Protein AF-A0A0F9FAH7-F1 (afdb_monomer)

Organism: NCBI:txid412755

InterPro domains:
  IPR027417 P-loop containing nucleoside triphosphate hydrolase [G3DSA:3.40.50.300] (1-159)

Mean predicted aligned error: 4.9 Å

pLDDT: mean 90.28, std 7.59, range [43.97, 98.31]

Solvent-accessible surface area (backbone atoms only — not comparable to full-atom values): 9690 Å² total; per-residue (Å²): 123,59,45,36,43,33,21,63,82,62,55,71,68,58,50,43,56,54,43,64,46,36,96,61,27,71,79,51,21,49,99,86,59,47,63,78,45,50,74,47,76,46,77,63,76,60,45,81,74,55,42,32,66,15,39,25,40,33,47,50,60,68,46,67,98,52,34,71,50,28,30,56,52,55,50,51,39,54,70,44,45,78,77,32,48,76,47,76,39,70,64,56,60,87,88,51,93,41,40,67,31,37,68,46,52,51,67,82,54,56,64,40,76,44,78,47,60,51,97,87,67,51,47,33,40,33,28,71,37,61,65,87,61,89,92,51,90,51,58,73,44,45,30,26,47,43,75,42,60,93,74,60,42,82,38,80,76,40,79,52,73,83,76,79,86,126

Structure (mmCIF, N/CA/C/O backbone):
data_AF-A0A0F9FAH7-F1
#
_entry.id   AF-A0A0F9FAH7-F1
#
loop_
_atom_site.group_PDB
_atom_site.id
_atom_site.type_symbol
_atom_site.label_atom_id
_atom_site.label_alt_id
_atom_site.label_comp_id
_atom_site.label_asym_id
_atom_site.label_entity_id
_atom_site.label_seq_id
_atom_site.pdbx_PDB_ins_code
_atom_site.Cartn_x
_atom_site.Cartn_y
_atom_site.Cartn_z
_atom_site.occupancy
_atom_sit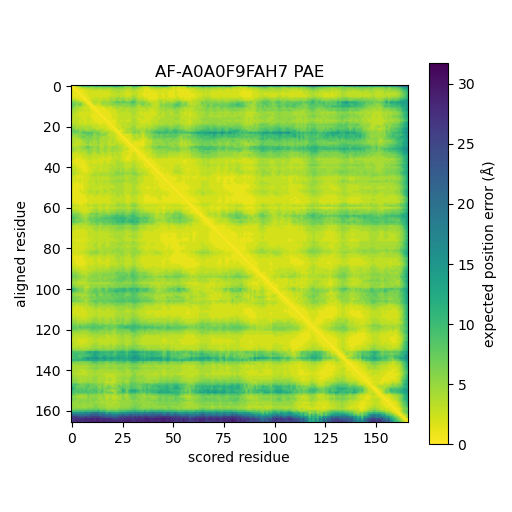e.B_iso_or_equiv
_atom_site.auth_seq_id
_atom_site.auth_comp_id
_atom_site.auth_asym_id
_atom_site.auth_atom_id
_atom_site.pdbx_PDB_model_num
ATOM 1 N N . TRP A 1 1 ? 9.109 -16.157 -4.922 1.00 80.88 1 TRP A N 1
ATOM 2 C CA . TRP A 1 1 ? 8.320 -15.446 -5.952 1.00 80.88 1 TRP A CA 1
ATOM 3 C C . TRP A 1 1 ? 9.132 -14.252 -6.422 1.00 80.88 1 TRP A C 1
ATOM 5 O O . TRP A 1 1 ? 9.936 -13.774 -5.636 1.00 80.88 1 TRP A O 1
ATOM 15 N N . GLN A 1 2 ? 8.954 -13.779 -7.658 1.00 94.06 2 GLN A N 1
ATOM 16 C CA . GLN A 1 2 ? 9.529 -12.488 -8.058 1.00 94.06 2 GLN A CA 1
ATOM 17 C C . GLN A 1 2 ? 8.833 -11.361 -7.284 1.00 94.06 2 GLN A C 1
ATOM 19 O O . GLN A 1 2 ? 7.610 -11.411 -7.113 1.00 94.06 2 GLN A O 1
ATOM 24 N N . CYS A 1 3 ? 9.605 -10.382 -6.818 1.00 96.38 3 CYS A N 1
ATOM 25 C CA . CYS A 1 3 ? 9.111 -9.224 -6.083 1.00 96.38 3 CYS A CA 1
ATOM 26 C C . CYS A 1 3 ? 9.589 -7.941 -6.763 1.00 96.38 3 CYS A C 1
ATOM 28 O O . CYS A 1 3 ? 10.749 -7.859 -7.176 1.00 96.38 3 CYS A O 1
ATOM 30 N N . ARG A 1 4 ? 8.687 -6.966 -6.877 1.00 96.75 4 ARG A N 1
ATOM 31 C CA . ARG A 1 4 ? 8.965 -5.642 -7.428 1.00 96.75 4 ARG A CA 1
ATOM 32 C C . ARG A 1 4 ? 8.360 -4.565 -6.540 1.00 96.75 4 ARG A C 1
ATOM 34 O O . ARG A 1 4 ? 7.171 -4.627 -6.233 1.00 96.75 4 ARG A O 1
ATOM 41 N N . TYR A 1 5 ? 9.163 -3.581 -6.175 1.00 96.06 5 TYR A N 1
ATOM 42 C CA . TYR A 1 5 ? 8.777 -2.392 -5.433 1.00 96.06 5 TYR A CA 1
ATOM 43 C C . TYR A 1 5 ? 8.871 -1.178 -6.360 1.00 96.06 5 TYR A C 1
ATOM 45 O O . TYR A 1 5 ? 9.919 -0.902 -6.941 1.00 96.06 5 TYR A O 1
ATOM 53 N N . LEU A 1 6 ? 7.751 -0.489 -6.546 1.00 96.56 6 LEU A N 1
ATOM 54 C CA . LEU A 1 6 ? 7.636 0.692 -7.389 1.00 96.56 6 LEU A CA 1
ATOM 55 C C . LEU A 1 6 ? 7.406 1.897 -6.496 1.00 96.56 6 LEU A C 1
ATOM 57 O O . LEU A 1 6 ? 6.434 1.892 -5.745 1.00 96.56 6 LEU A O 1
ATOM 61 N N . THR A 1 7 ? 8.241 2.924 -6.616 1.00 94.56 7 THR A N 1
ATOM 62 C CA . THR A 1 7 ? 8.054 4.179 -5.881 1.00 94.56 7 THR A CA 1
ATOM 63 C C . THR A 1 7 ? 8.106 5.400 -6.786 1.00 94.56 7 THR A C 1
ATOM 65 O O . THR A 1 7 ? 8.725 5.373 -7.840 1.00 94.56 7 THR A O 1
ATOM 68 N N . ASN A 1 8 ? 7.435 6.476 -6.412 1.00 90.50 8 ASN A N 1
ATOM 69 C CA . ASN A 1 8 ? 7.540 7.798 -7.042 1.00 90.50 8 ASN A CA 1
ATOM 70 C C . ASN A 1 8 ? 8.042 8.870 -6.064 1.00 90.50 8 ASN A C 1
ATOM 72 O O . ASN A 1 8 ? 8.187 10.024 -6.464 1.00 90.50 8 ASN A O 1
ATOM 76 N N . GLU A 1 9 ? 8.312 8.499 -4.813 1.00 84.06 9 GLU A N 1
ATOM 77 C CA . GLU A 1 9 ? 8.716 9.432 -3.756 1.00 84.06 9 GLU A CA 1
ATOM 78 C C . GLU A 1 9 ? 10.202 9.341 -3.441 1.00 84.06 9 GLU A C 1
ATOM 80 O O . GLU A 1 9 ? 10.817 10.356 -3.129 1.00 84.06 9 GLU A O 1
ATOM 85 N N . MET A 1 10 ? 10.782 8.143 -3.539 1.00 88.12 10 MET A N 1
ATOM 86 C CA . MET A 1 10 ? 12.097 7.864 -2.969 1.00 88.12 10 MET A CA 1
ATOM 87 C C . MET A 1 10 ? 13.117 7.439 -4.022 1.00 88.12 10 MET A C 1
ATOM 89 O O . MET A 1 10 ? 12.822 6.697 -4.961 1.00 88.12 10 MET A O 1
ATOM 93 N N . GLY A 1 11 ? 14.354 7.899 -3.831 1.00 86.56 11 GLY A N 1
ATOM 94 C CA . GLY A 1 11 ? 15.521 7.420 -4.568 1.00 86.56 11 GLY A CA 1
ATOM 95 C C . GLY A 1 11 ? 16.108 6.140 -3.964 1.00 86.56 11 GLY A C 1
ATOM 96 O O . GLY A 1 11 ? 15.743 5.727 -2.865 1.00 86.56 11 GLY A O 1
ATOM 97 N N . ALA A 1 12 ? 17.064 5.530 -4.669 1.00 86.31 12 ALA A N 1
ATOM 98 C CA . ALA A 1 12 ? 17.710 4.287 -4.234 1.00 86.31 12 ALA A CA 1
ATOM 99 C C . ALA A 1 12 ? 18.418 4.416 -2.870 1.00 86.31 12 ALA A C 1
ATOM 101 O O . ALA A 1 12 ? 18.269 3.539 -2.025 1.00 86.31 12 ALA A O 1
ATOM 102 N N . GLU A 1 13 ? 19.123 5.527 -2.629 1.00 87.00 13 GLU A N 1
ATOM 103 C CA . GLU A 1 13 ? 19.819 5.784 -1.356 1.00 87.00 13 GLU A CA 1
ATOM 104 C C . GLU A 1 13 ? 18.848 5.906 -0.175 1.00 87.00 13 GLU A C 1
ATOM 106 O O . GLU A 1 13 ? 19.061 5.303 0.873 1.00 87.00 13 GLU A O 1
ATOM 111 N N . GLU A 1 14 ? 17.740 6.633 -0.351 1.00 88.56 14 GLU A N 1
ATOM 112 C CA . GLU A 1 14 ? 16.721 6.762 0.696 1.00 88.56 14 GLU A CA 1
ATOM 113 C C . GLU A 1 14 ? 16.043 5.417 0.977 1.00 88.56 14 GLU A C 1
ATOM 115 O O . GLU A 1 14 ? 15.807 5.067 2.134 1.00 88.56 14 GLU A O 1
ATOM 120 N N . LEU A 1 15 ? 15.767 4.627 -0.065 1.00 88.12 15 LEU A N 1
ATOM 121 C CA . LEU A 1 15 ? 15.235 3.279 0.107 1.00 88.12 15 LEU A CA 1
ATOM 122 C C . LEU A 1 15 ? 16.216 2.393 0.886 1.00 88.12 15 LEU A C 1
ATOM 124 O O . LEU A 1 15 ? 15.791 1.675 1.788 1.00 88.12 15 LEU A O 1
ATOM 128 N N . LYS A 1 16 ? 17.516 2.462 0.578 1.00 86.75 16 LYS A N 1
ATOM 129 C CA . LYS A 1 16 ? 18.564 1.710 1.281 1.00 86.75 16 LYS A CA 1
ATOM 130 C C . LYS A 1 16 ? 18.639 2.094 2.759 1.00 86.75 16 LYS A C 1
ATOM 132 O O . LYS A 1 16 ? 18.626 1.210 3.616 1.00 86.75 16 LYS A O 1
ATOM 137 N N . ASP A 1 17 ? 18.629 3.390 3.064 1.00 86.25 17 ASP A N 1
ATOM 138 C CA . ASP A 1 17 ? 18.611 3.893 4.441 1.00 86.25 17 ASP A CA 1
ATOM 139 C C . ASP A 1 17 ? 17.361 3.417 5.201 1.00 86.25 17 ASP A C 1
ATOM 141 O O . ASP A 1 17 ? 17.453 2.859 6.297 1.00 86.25 17 ASP A O 1
ATOM 145 N N . ARG A 1 18 ? 16.177 3.513 4.584 1.00 86.06 18 ARG A N 1
ATOM 146 C CA . ARG A 1 18 ? 14.922 3.033 5.183 1.00 86.06 18 ARG A CA 1
ATOM 147 C C . ARG A 1 18 ? 14.922 1.529 5.419 1.00 86.06 18 ARG A C 1
ATOM 149 O O . ARG A 1 18 ? 14.475 1.096 6.480 1.00 86.06 18 ARG A O 1
ATOM 156 N N . LEU A 1 19 ? 15.439 0.743 4.475 1.00 87.12 19 LEU A N 1
ATOM 157 C CA . LEU A 1 19 ? 15.582 -0.703 4.636 1.00 87.12 19 LEU A CA 1
ATOM 158 C C . LEU A 1 19 ? 16.515 -1.043 5.799 1.00 87.12 19 LEU A C 1
ATOM 160 O O . LEU A 1 19 ? 16.195 -1.949 6.559 1.00 87.12 19 LEU A O 1
ATOM 164 N N . SER A 1 20 ? 17.600 -0.292 6.007 1.00 85.69 20 SER A N 1
ATOM 165 C CA . SER A 1 20 ? 18.543 -0.545 7.108 1.00 85.69 20 SER A CA 1
ATOM 166 C C . SER A 1 20 ? 17.927 -0.409 8.512 1.00 85.69 20 SER A C 1
ATOM 168 O O . SER A 1 20 ? 18.434 -0.996 9.466 1.00 85.69 20 SER A O 1
ATOM 170 N N . ASN A 1 21 ? 16.799 0.3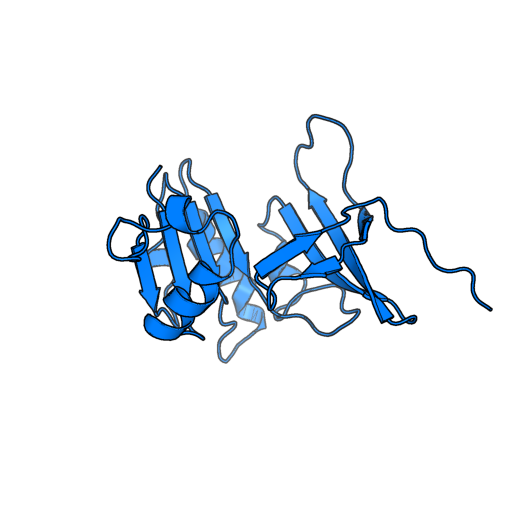01 8.642 1.00 85.88 21 ASN A N 1
ATOM 171 C CA . ASN A 1 21 ? 16.084 0.461 9.911 1.00 85.88 21 ASN A CA 1
ATOM 172 C C . ASN A 1 21 ? 15.262 -0.776 10.320 1.00 85.88 21 ASN A C 1
ATOM 174 O O . ASN A 1 21 ? 14.787 -0.843 11.455 1.00 85.88 21 ASN A O 1
ATOM 178 N N . PHE A 1 22 ? 15.084 -1.758 9.429 1.00 83.06 22 PHE A N 1
ATOM 179 C CA . PHE A 1 22 ? 14.426 -3.016 9.773 1.00 83.06 22 PHE A CA 1
ATOM 180 C C . PHE A 1 22 ? 15.386 -3.923 10.557 1.00 83.06 22 PHE A C 1
ATOM 182 O O . PHE A 1 22 ? 16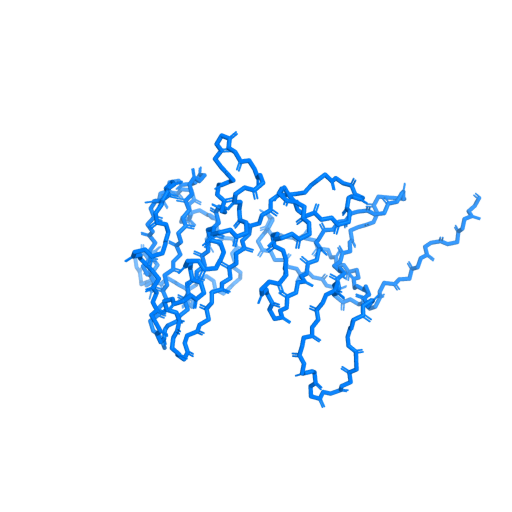.515 -4.174 10.133 1.00 83.06 22 PHE A O 1
ATOM 189 N N . GLU A 1 23 ? 14.910 -4.490 11.671 1.00 79.50 23 GLU A N 1
ATOM 190 C CA . GLU A 1 23 ? 15.668 -5.474 12.468 1.00 79.50 23 GLU A CA 1
ATOM 191 C C . GLU A 1 23 ? 16.155 -6.662 11.607 1.00 79.50 23 GLU A C 1
ATOM 193 O O . GLU A 1 23 ? 17.249 -7.182 11.814 1.00 79.50 23 GLU A O 1
ATOM 198 N N . GLU A 1 24 ? 15.377 -7.036 10.587 1.00 82.31 24 GLU A N 1
ATOM 199 C CA . GLU A 1 24 ? 15.640 -8.144 9.658 1.00 82.31 24 GLU A CA 1
ATOM 200 C C . GLU A 1 24 ? 16.065 -7.656 8.256 1.00 82.31 24 GLU A C 1
ATOM 202 O O . GLU A 1 24 ? 15.844 -8.334 7.255 1.00 82.31 24 GLU A O 1
ATOM 207 N N . HIS A 1 25 ? 16.673 -6.468 8.134 1.00 80.12 25 HIS A N 1
ATOM 208 C CA . HIS A 1 25 ? 17.025 -5.890 6.824 1.00 80.12 25 HIS A CA 1
ATOM 209 C C . HIS A 1 25 ? 17.917 -6.797 5.960 1.00 80.12 25 HIS A C 1
ATOM 211 O O . HIS A 1 25 ? 17.768 -6.816 4.741 1.00 80.12 25 HIS A O 1
ATOM 217 N N . TYR A 1 26 ? 18.779 -7.611 6.576 1.00 81.31 26 TYR A N 1
ATOM 218 C CA . TYR A 1 26 ? 19.625 -8.595 5.889 1.00 81.31 26 TYR A CA 1
ATOM 219 C C . TYR A 1 26 ? 18.818 -9.691 5.168 1.00 81.31 26 TYR A C 1
ATOM 221 O O . TYR A 1 26 ? 19.320 -10.345 4.249 1.00 81.31 26 TYR A O 1
ATOM 229 N N . GLU A 1 27 ? 17.557 -9.915 5.546 1.00 85.75 27 GLU A N 1
ATOM 230 C CA . GLU A 1 27 ? 16.662 -10.800 4.799 1.00 85.75 27 GLU A CA 1
ATOM 231 C C . GLU A 1 27 ? 16.223 -10.164 3.479 1.00 85.75 27 GLU A C 1
ATOM 233 O O . GLU A 1 27 ? 16.038 -10.872 2.486 1.00 85.75 27 GLU A O 1
ATOM 238 N N . LEU A 1 28 ? 16.119 -8.834 3.455 1.00 84.44 28 LEU A N 1
ATOM 239 C CA . LEU A 1 28 ? 15.676 -8.034 2.317 1.00 84.44 28 LEU A CA 1
ATOM 240 C C . LEU A 1 28 ? 16.825 -7.597 1.406 1.00 84.44 28 LEU A C 1
ATOM 242 O O . LEU A 1 28 ? 16.576 -7.348 0.227 1.00 84.44 28 LEU A O 1
ATOM 246 N N . THR A 1 29 ? 18.057 -7.539 1.915 1.00 88.69 29 THR A N 1
ATOM 247 C CA . THR A 1 29 ? 19.243 -7.111 1.160 1.00 88.69 29 THR A CA 1
ATOM 248 C C . THR A 1 29 ? 20.278 -8.221 0.992 1.00 88.69 29 THR A C 1
ATOM 250 O O . THR A 1 29 ? 20.281 -9.208 1.728 1.00 88.69 29 THR A O 1
ATOM 253 N N . ASP A 1 30 ? 21.144 -8.105 -0.009 1.00 88.19 30 ASP A N 1
ATOM 254 C CA . ASP A 1 30 ? 22.326 -8.951 -0.176 1.00 88.19 30 ASP A CA 1
ATOM 255 C C . ASP A 1 30 ? 23.493 -8.509 0.731 1.00 88.19 30 ASP A C 1
ATOM 257 O O . ASP A 1 30 ? 23.336 -7.647 1.600 1.00 88.19 30 ASP A O 1
ATOM 261 N N . GLU A 1 31 ? 24.665 -9.126 0.550 1.00 85.00 31 GLU A N 1
ATOM 262 C CA . GLU A 1 31 ? 25.874 -8.830 1.332 1.00 85.00 31 GLU A CA 1
ATOM 263 C C . GLU A 1 31 ? 26.421 -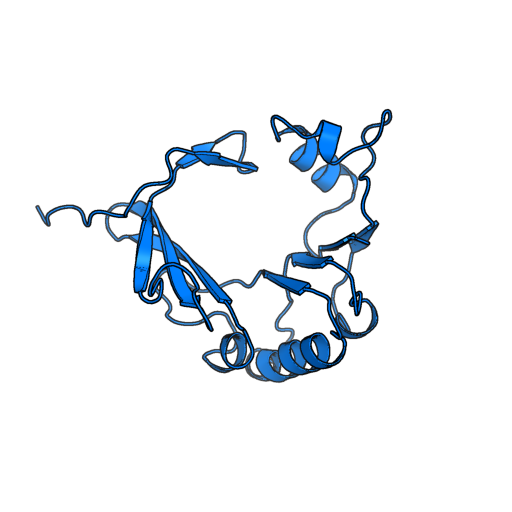7.403 1.129 1.00 85.00 31 GLU A C 1
ATOM 265 O O . GLU A 1 31 ? 27.181 -6.918 1.966 1.00 85.00 31 GLU A O 1
ATOM 270 N N . PHE A 1 32 ? 26.002 -6.709 0.065 1.00 82.88 32 PHE A N 1
ATOM 271 C CA . PHE A 1 32 ? 26.368 -5.322 -0.244 1.00 82.88 32 PHE A CA 1
ATOM 272 C C . PHE A 1 32 ? 25.286 -4.313 0.188 1.00 82.88 32 PHE A C 1
ATOM 274 O O . PHE A 1 32 ? 25.428 -3.098 -0.012 1.00 82.88 32 PHE A O 1
ATOM 281 N N . GLY A 1 33 ? 24.208 -4.800 0.812 1.00 80.81 33 GLY A N 1
ATOM 282 C CA . GLY A 1 33 ? 23.068 -3.986 1.219 1.00 80.81 33 GLY A CA 1
ATOM 283 C C . GLY A 1 33 ? 22.131 -3.633 0.062 1.00 80.81 33 GLY A C 1
ATOM 284 O O . GLY A 1 33 ? 21.314 -2.727 0.218 1.00 80.81 33 GLY A O 1
ATOM 285 N N . GLU A 1 34 ? 22.238 -4.314 -1.081 1.00 85.19 34 GLU A N 1
ATOM 286 C CA . GLU A 1 34 ? 21.354 -4.098 -2.226 1.00 85.19 34 GLU A CA 1
ATOM 287 C C . GLU A 1 34 ? 20.075 -4.936 -2.098 1.00 85.19 34 GLU A C 1
ATOM 289 O O . GLU A 1 34 ? 20.136 -6.082 -1.641 1.00 85.19 34 GLU A O 1
ATOM 294 N N . PRO A 1 35 ? 18.895 -4.420 -2.483 1.00 89.38 35 PRO A N 1
ATOM 295 C CA . PRO A 1 35 ? 17.648 -5.167 -2.359 1.00 89.38 35 PRO A CA 1
ATOM 296 C C . PRO A 1 35 ? 17.656 -6.491 -3.144 1.00 89.38 35 PRO A C 1
ATOM 298 O O . PRO A 1 35 ? 17.963 -6.534 -4.332 1.00 89.38 35 PRO A O 1
ATOM 301 N N . LYS A 1 36 ? 17.184 -7.579 -2.523 1.00 91.75 36 LYS A N 1
ATOM 302 C CA . LYS A 1 36 ? 16.950 -8.891 -3.173 1.00 91.75 36 LYS A CA 1
ATOM 303 C C . LYS A 1 36 ? 15.707 -8.912 -4.077 1.00 91.75 36 LYS A C 1
ATOM 305 O O . LYS A 1 36 ? 15.253 -9.971 -4.518 1.00 91.75 36 LYS A O 1
ATOM 310 N N . PHE A 1 37 ? 15.115 -7.751 -4.315 1.00 93.56 37 PHE A N 1
ATOM 311 C CA . PHE A 1 37 ? 13.936 -7.531 -5.137 1.00 93.56 37 PHE A CA 1
ATOM 312 C C . PHE A 1 37 ? 14.192 -6.364 -6.083 1.00 93.56 37 PHE A C 1
ATOM 314 O O . PHE A 1 37 ? 15.060 -5.530 -5.847 1.00 93.56 37 PHE A O 1
ATOM 321 N N . GLU A 1 38 ? 13.419 -6.282 -7.158 1.00 94.50 38 GLU A N 1
ATOM 322 C CA . GLU A 1 38 ? 13.551 -5.158 -8.078 1.00 94.50 38 GLU A CA 1
ATOM 323 C C . GLU A 1 38 ? 12.918 -3.910 -7.463 1.00 94.50 38 GLU A C 1
ATOM 325 O O . GLU A 1 38 ? 11.716 -3.901 -7.197 1.00 94.50 38 GLU A O 1
ATOM 330 N N . ALA A 1 39 ? 13.704 -2.858 -7.261 1.00 94.00 39 ALA A N 1
ATOM 331 C CA . ALA A 1 39 ? 13.208 -1.537 -6.902 1.00 94.00 39 ALA A CA 1
ATOM 332 C C . ALA A 1 39 ? 13.320 -0.607 -8.115 1.00 94.00 39 ALA A C 1
ATOM 334 O O . ALA A 1 39 ? 14.374 -0.536 -8.746 1.00 94.00 39 ALA A O 1
ATOM 335 N N . ALA A 1 40 ? 12.243 0.097 -8.457 1.00 93.25 40 ALA A N 1
ATOM 336 C CA . ALA A 1 40 ? 12.242 1.019 -9.587 1.00 93.25 40 ALA A CA 1
ATOM 337 C C . ALA A 1 40 ? 11.380 2.252 -9.315 1.00 93.25 40 ALA A C 1
ATOM 339 O O . ALA A 1 40 ? 10.342 2.172 -8.656 1.00 93.25 40 ALA A O 1
ATOM 340 N N . VAL A 1 41 ? 11.790 3.386 -9.886 1.00 93.88 41 VAL A N 1
ATOM 341 C CA . VAL A 1 41 ? 10.987 4.607 -9.847 1.00 93.88 41 VAL A CA 1
ATOM 342 C C . VAL A 1 41 ? 9.904 4.548 -10.930 1.00 93.88 41 VAL A C 1
ATOM 344 O O . VAL A 1 41 ? 10.191 4.201 -12.080 1.00 93.88 41 VAL A O 1
ATOM 347 N N . ARG A 1 42 ? 8.652 4.873 -10.591 1.00 93.94 42 ARG A N 1
ATOM 348 C CA . ARG A 1 42 ? 7.524 4.846 -11.531 1.00 93.94 42 ARG A CA 1
ATOM 349 C C . ARG A 1 42 ? 6.452 5.874 -11.181 1.00 93.94 42 ARG A C 1
ATOM 351 O O . ARG A 1 42 ? 5.876 5.809 -10.104 1.00 93.94 42 ARG A O 1
ATOM 358 N N . TYR A 1 43 ? 6.131 6.740 -12.140 1.00 91.88 43 TYR A N 1
ATOM 359 C CA . TYR A 1 43 ? 5.144 7.818 -11.983 1.00 91.88 43 TYR A CA 1
ATOM 360 C C . TYR A 1 43 ? 3.799 7.532 -12.662 1.00 91.88 43 TYR A C 1
ATOM 362 O O . TYR A 1 43 ? 2.772 8.053 -12.248 1.00 91.88 43 TYR A O 1
ATOM 370 N N . ASP A 1 44 ? 3.790 6.709 -13.712 1.00 92.44 44 ASP A N 1
ATOM 371 C CA . ASP A 1 44 ? 2.589 6.407 -14.486 1.00 92.44 44 ASP A CA 1
ATOM 372 C C . ASP A 1 44 ? 2.623 4.985 -15.063 1.00 92.44 44 ASP A C 1
ATOM 374 O O . ASP A 1 44 ? 3.552 4.211 -14.821 1.00 92.44 44 ASP A O 1
ATOM 378 N N . ASN A 1 45 ? 1.587 4.615 -15.824 1.00 93.88 45 ASN A N 1
ATOM 379 C CA . ASN A 1 45 ? 1.539 3.369 -16.596 1.00 93.88 45 ASN A CA 1
ATOM 380 C C . ASN A 1 45 ? 1.938 2.123 -15.783 1.00 93.88 45 ASN A C 1
ATOM 382 O O . ASN A 1 45 ? 2.633 1.226 -16.275 1.00 93.88 45 ASN A O 1
ATOM 386 N N . TYR A 1 46 ? 1.543 2.078 -14.509 1.00 96.19 46 TYR A N 1
ATOM 387 C CA . TYR A 1 46 ? 1.940 1.034 -13.564 1.00 96.19 46 TYR A CA 1
ATOM 388 C C . TYR A 1 46 ? 1.555 -0.369 -14.051 1.00 96.19 46 TYR A C 1
ATOM 390 O O . TYR A 1 46 ? 2.260 -1.336 -13.772 1.00 96.19 46 TYR A O 1
ATOM 398 N N . GLN A 1 47 ? 0.473 -0.488 -14.831 1.00 96.19 47 GLN A N 1
ATOM 399 C CA . GLN A 1 47 ? 0.002 -1.747 -15.409 1.00 96.19 47 GLN A CA 1
ATOM 400 C C . GLN A 1 47 ? 1.052 -2.459 -16.280 1.00 96.19 47 GLN A C 1
ATOM 402 O O . GLN A 1 47 ? 1.004 -3.680 -16.416 1.00 96.19 47 GLN A O 1
ATOM 407 N N . ASP A 1 48 ? 1.999 -1.738 -16.877 1.00 97.06 48 ASP A N 1
ATOM 408 C CA . ASP A 1 48 ? 2.970 -2.339 -17.802 1.00 97.06 48 ASP A CA 1
ATOM 409 C C . ASP A 1 48 ? 4.117 -3.049 -17.081 1.00 97.06 48 ASP A C 1
ATOM 411 O O . ASP A 1 48 ? 4.803 -3.884 -17.666 1.00 97.06 48 ASP A O 1
ATOM 415 N N . VAL A 1 49 ? 4.283 -2.765 -15.790 1.00 96.62 49 VAL A N 1
ATOM 416 C CA . VAL A 1 49 ? 5.352 -3.303 -14.944 1.00 96.62 49 VAL A CA 1
ATOM 417 C C . VAL A 1 49 ? 4.815 -4.197 -13.821 1.00 96.62 49 VAL A C 1
ATOM 419 O O . VAL A 1 49 ? 5.549 -4.544 -12.898 1.00 96.62 49 VAL A O 1
ATOM 422 N N . ILE A 1 50 ? 3.550 -4.617 -13.883 1.00 97.81 50 ILE A N 1
ATOM 423 C CA . ILE A 1 50 ? 2.990 -5.575 -12.920 1.00 97.81 50 ILE A CA 1
ATOM 424 C C . ILE A 1 50 ? 3.551 -6.969 -13.179 1.00 97.81 50 ILE A C 1
ATOM 426 O O . ILE A 1 50 ? 3.548 -7.437 -14.315 1.00 97.81 50 ILE A O 1
ATOM 430 N N . LEU A 1 51 ? 3.968 -7.657 -12.114 1.00 97.94 51 LEU A N 1
ATOM 431 C CA . LEU A 1 51 ? 4.375 -9.059 -12.170 1.00 97.94 51 LEU A CA 1
ATOM 432 C C . LEU A 1 51 ? 3.131 -9.971 -12.147 1.00 97.94 51 LEU A C 1
ATOM 434 O O . LEU A 1 51 ? 2.513 -10.118 -11.089 1.00 97.94 51 LEU A O 1
ATOM 438 N N . PRO A 1 52 ? 2.755 -10.652 -13.251 1.00 97.56 52 PRO A N 1
ATOM 439 C CA . PRO A 1 52 ? 1.481 -11.380 -13.321 1.00 97.56 52 PRO A CA 1
ATOM 440 C C . PRO A 1 52 ? 1.347 -12.526 -12.310 1.00 97.56 52 PRO A C 1
ATOM 442 O O . PRO A 1 52 ? 0.243 -12.845 -11.868 1.00 97.56 52 PRO A O 1
ATOM 445 N N . ASN A 1 53 ? 2.468 -13.149 -11.938 1.00 97.81 53 ASN A N 1
ATOM 446 C CA . ASN A 1 53 ? 2.552 -14.259 -10.980 1.00 97.81 53 ASN A CA 1
ATOM 447 C C . ASN A 1 53 ? 3.450 -13.929 -9.769 1.00 97.81 53 ASN A C 1
ATOM 449 O O . ASN A 1 53 ? 3.835 -14.832 -9.031 1.00 97.81 53 ASN A O 1
ATOM 453 N N . GLY A 1 54 ? 3.833 -12.660 -9.602 1.00 97.44 54 GLY A N 1
ATOM 454 C CA . GLY A 1 54 ? 4.732 -12.205 -8.541 1.00 97.44 54 GLY A CA 1
ATOM 455 C C . GLY A 1 54 ? 4.034 -11.322 -7.512 1.00 97.44 54 GLY A C 1
ATOM 456 O O . GLY A 1 54 ? 2.807 -11.221 -7.486 1.00 97.44 54 GLY A O 1
ATOM 457 N N . LEU A 1 55 ? 4.839 -10.681 -6.670 1.00 97.50 55 LEU A N 1
ATOM 458 C CA . LEU A 1 55 ? 4.408 -9.609 -5.781 1.00 97.50 55 LEU A CA 1
ATOM 459 C C . LEU A 1 55 ? 4.849 -8.267 -6.368 1.00 97.50 55 LEU A C 1
ATOM 461 O O . LEU A 1 55 ? 6.035 -8.066 -6.614 1.00 97.50 55 LEU A O 1
ATOM 465 N N . THR A 1 56 ? 3.913 -7.345 -6.562 1.00 98.31 56 THR A N 1
ATOM 466 C CA . THR A 1 56 ? 4.228 -5.952 -6.897 1.00 98.31 56 THR A CA 1
ATOM 467 C C . THR A 1 56 ? 3.721 -5.030 -5.794 1.00 98.31 56 THR A C 1
ATOM 469 O O . THR A 1 56 ? 2.557 -5.115 -5.413 1.00 98.31 56 THR A O 1
ATOM 472 N N . VAL A 1 57 ? 4.573 -4.148 -5.286 1.00 97.38 57 VAL A N 1
ATOM 473 C CA . VAL A 1 57 ? 4.220 -3.078 -4.344 1.00 97.38 57 VAL A CA 1
ATOM 474 C C . VAL A 1 57 ? 4.295 -1.750 -5.090 1.00 97.38 57 VAL A C 1
ATOM 476 O O . VAL A 1 57 ? 5.267 -1.513 -5.798 1.00 97.38 57 VAL A O 1
ATOM 479 N N . ILE A 1 58 ? 3.265 -0.915 -4.967 1.00 97.50 58 ILE A N 1
ATOM 480 C CA . ILE A 1 58 ? 3.196 0.432 -5.546 1.00 97.50 58 ILE A CA 1
ATOM 481 C C . ILE A 1 58 ? 3.099 1.438 -4.399 1.00 97.50 58 ILE A C 1
ATOM 483 O O . ILE A 1 58 ? 2.100 1.429 -3.677 1.00 97.50 58 ILE A O 1
ATOM 487 N N . ASP A 1 59 ? 4.119 2.279 -4.253 1.00 94.69 59 ASP A N 1
ATOM 488 C CA . ASP A 1 59 ? 4.336 3.197 -3.134 1.00 94.69 59 ASP A CA 1
ATOM 489 C C . ASP A 1 59 ? 4.784 4.598 -3.612 1.00 94.69 59 ASP A C 1
ATOM 491 O O . ASP A 1 59 ? 5.976 4.884 -3.702 1.00 94.69 59 ASP A O 1
ATOM 495 N N . TYR A 1 60 ? 3.885 5.493 -4.022 1.00 93.94 60 TYR A N 1
ATOM 496 C CA . TYR A 1 60 ? 2.419 5.426 -3.993 1.00 93.94 60 TYR A CA 1
ATOM 497 C C . TYR A 1 60 ? 1.815 5.387 -5.404 1.00 93.94 60 TYR A C 1
ATOM 499 O O . TYR A 1 60 ? 2.465 5.705 -6.399 1.00 93.94 60 TYR A O 1
ATOM 507 N N . LEU A 1 61 ? 0.539 4.996 -5.511 1.00 94.69 61 LEU A N 1
ATOM 508 C CA . LEU A 1 61 ? -0.209 5.114 -6.767 1.00 94.69 61 LEU A CA 1
ATOM 509 C C . LEU A 1 61 ? -0.661 6.560 -6.972 1.00 94.69 61 LEU A C 1
ATOM 511 O O . LEU A 1 61 ? -1.588 7.016 -6.295 1.00 94.69 61 LEU A O 1
ATOM 515 N N . ASP A 1 62 ? -0.039 7.250 -7.926 1.00 91.50 62 ASP A N 1
ATOM 516 C CA . ASP A 1 62 ? -0.399 8.625 -8.259 1.00 91.50 62 ASP A CA 1
ATOM 517 C C . ASP A 1 62 ? -1.798 8.699 -8.909 1.00 91.50 62 ASP A C 1
ATOM 519 O O . ASP A 1 62 ? -2.042 8.091 -9.961 1.00 91.50 62 ASP A O 1
ATOM 523 N N . PRO A 1 63 ? -2.765 9.419 -8.305 1.00 88.44 63 PRO A N 1
ATOM 524 C CA . PRO A 1 63 ? -4.079 9.620 -8.912 1.00 88.44 63 PRO A CA 1
ATOM 525 C C . PRO A 1 63 ? -4.027 10.427 -10.225 1.00 88.44 63 PRO A C 1
ATOM 527 O O . PRO A 1 63 ? -5.007 10.400 -10.978 1.00 88.44 63 PRO A O 1
ATOM 530 N N . GLY A 1 64 ? -2.917 11.114 -10.509 1.00 87.25 64 GLY A N 1
ATOM 531 C CA . GLY A 1 64 ? -2.745 12.023 -11.635 1.00 87.25 64 GLY A CA 1
ATOM 532 C C . GLY A 1 64 ? -3.636 13.264 -11.531 1.00 87.25 64 GLY A C 1
ATOM 533 O O . GLY A 1 64 ? -4.249 13.547 -10.501 1.00 87.25 64 GLY A O 1
ATOM 534 N N . GLU A 1 65 ? -3.769 13.995 -12.641 1.00 87.06 65 GLU A N 1
ATOM 535 C CA . GLU A 1 65 ? -4.582 15.225 -12.708 1.00 87.06 65 GLU A CA 1
ATOM 536 C C . GLU A 1 65 ? -6.087 14.983 -12.518 1.00 87.06 65 GLU A C 1
ATOM 538 O O . GLU A 1 65 ? -6.831 15.887 -12.140 1.00 87.06 65 GLU A O 1
ATOM 543 N N . ASN A 1 66 ? -6.553 13.756 -12.773 1.00 88.88 66 ASN A N 1
ATOM 544 C CA . ASN A 1 66 ? -7.964 13.383 -12.725 1.00 88.88 66 ASN A CA 1
ATOM 545 C C . ASN A 1 66 ? -8.208 12.283 -11.676 1.00 88.88 66 ASN A C 1
ATOM 547 O O . ASN A 1 66 ? -8.385 11.119 -12.042 1.00 88.88 66 ASN A O 1
ATOM 551 N N . PRO A 1 67 ? -8.305 12.623 -10.376 1.00 85.44 67 PRO A N 1
ATOM 552 C CA . PRO A 1 67 ? -8.440 11.647 -9.293 1.00 85.44 67 PRO A CA 1
ATOM 553 C C . PRO A 1 67 ? -9.566 10.620 -9.444 1.00 85.44 67 PRO A C 1
ATOM 555 O O . PRO A 1 67 ? -9.436 9.474 -9.017 1.00 85.44 67 PRO A O 1
ATOM 558 N N . TYR A 1 68 ? -10.681 10.995 -10.073 1.00 84.19 68 TYR A N 1
ATOM 559 C CA . TYR A 1 68 ? -11.815 10.097 -10.316 1.00 84.19 68 TYR A CA 1
ATOM 560 C C . TYR A 1 68 ? -11.477 8.940 -11.280 1.00 84.19 68 TYR A C 1
ATOM 562 O O . TYR A 1 68 ? -12.186 7.933 -11.306 1.00 84.19 68 TYR A O 1
ATOM 570 N N . MET A 1 69 ? -10.378 9.041 -12.035 1.00 89.88 69 MET A N 1
ATOM 571 C CA . MET A 1 69 ? -9.893 8.006 -12.952 1.00 89.88 69 MET A CA 1
ATOM 572 C C . MET A 1 69 ? -9.097 6.902 -12.250 1.00 89.88 69 MET A C 1
ATOM 574 O O . MET A 1 69 ? -8.807 5.878 -12.871 1.00 89.88 69 MET A O 1
ATOM 578 N N . VAL A 1 70 ? -8.779 7.040 -10.957 1.00 92.62 70 VAL A N 1
ATOM 579 C CA . VAL A 1 70 ? -7.959 6.052 -10.237 1.00 92.62 70 VAL A CA 1
ATOM 580 C C . VAL A 1 70 ? -8.568 4.647 -10.257 1.00 92.62 70 VAL A C 1
ATOM 582 O O . VAL A 1 70 ? -7.854 3.652 -10.338 1.00 92.62 70 VAL A O 1
ATOM 585 N N . GLY A 1 71 ? -9.902 4.538 -10.286 1.00 92.94 71 GLY A N 1
ATOM 586 C CA . GLY A 1 71 ? -10.580 3.249 -10.424 1.00 92.94 71 GLY A CA 1
ATOM 587 C C . GLY A 1 71 ? -10.249 2.531 -11.738 1.00 92.94 71 GLY A C 1
ATOM 588 O O . GLY A 1 71 ? -10.181 1.301 -11.766 1.00 92.94 71 GLY A O 1
ATOM 589 N N . GLN A 1 72 ? -10.004 3.284 -12.817 1.00 93.94 72 GLN A N 1
ATOM 590 C CA . GLN A 1 72 ? -9.560 2.731 -14.097 1.00 93.94 72 GLN A CA 1
ATOM 591 C C . GLN A 1 72 ? -8.107 2.263 -14.018 1.00 93.94 72 GLN A C 1
ATOM 593 O O . GLN A 1 72 ? -7.809 1.170 -14.497 1.00 93.94 72 GLN A O 1
ATOM 598 N N . GLN A 1 73 ? -7.233 3.023 -13.347 1.00 95.00 73 GLN A N 1
ATOM 599 C CA . GLN A 1 73 ? -5.846 2.616 -13.105 1.00 95.00 73 GLN A CA 1
ATOM 600 C C . GLN A 1 73 ? -5.776 1.303 -12.306 1.00 95.00 73 GLN A C 1
ATOM 602 O O . GLN A 1 73 ? -5.127 0.344 -12.725 1.00 95.00 73 GLN A O 1
ATOM 607 N N . VAL A 1 74 ? -6.525 1.211 -11.200 1.00 95.56 74 VAL A N 1
ATOM 608 C CA . VAL A 1 74 ? -6.596 -0.001 -10.364 1.00 95.56 74 VAL A CA 1
ATOM 609 C C . VAL A 1 74 ? -7.136 -1.196 -11.157 1.00 95.56 74 VAL A C 1
ATOM 611 O O . VAL A 1 74 ? -6.646 -2.316 -11.008 1.00 95.56 74 VAL A O 1
ATOM 614 N N . GLU A 1 75 ? -8.133 -0.993 -12.021 1.00 95.31 75 GLU A N 1
ATOM 615 C CA . GLU A 1 75 ? -8.644 -2.059 -12.889 1.00 95.31 75 GLU A CA 1
ATOM 616 C C . GLU A 1 75 ? -7.618 -2.481 -13.954 1.00 95.31 75 GLU A C 1
ATOM 618 O O . GLU A 1 75 ? -7.469 -3.680 -14.194 1.00 95.31 75 GLU A O 1
ATOM 623 N N . ALA A 1 76 ? -6.882 -1.542 -14.554 1.00 96.38 76 ALA A N 1
ATOM 624 C CA . ALA A 1 76 ? -5.819 -1.842 -15.513 1.00 96.38 76 ALA A CA 1
ATOM 625 C C . ALA A 1 76 ? -4.696 -2.671 -14.870 1.00 96.38 76 ALA A C 1
ATOM 627 O O . ALA A 1 76 ? -4.302 -3.698 -15.423 1.00 96.38 76 ALA A O 1
ATOM 628 N N . ILE A 1 77 ? -4.257 -2.291 -13.666 1.00 96.94 77 ILE A N 1
ATOM 629 C CA . ILE A 1 77 ? -3.293 -3.044 -12.850 1.00 96.94 77 ILE A CA 1
ATOM 630 C C . ILE A 1 77 ? -3.824 -4.449 -12.551 1.00 96.94 77 ILE A C 1
ATOM 632 O O . ILE A 1 77 ? -3.153 -5.451 -12.801 1.00 96.94 77 ILE A O 1
ATOM 636 N N . ARG A 1 78 ? -5.064 -4.549 -12.058 1.00 95.62 78 ARG A N 1
ATOM 637 C CA . ARG A 1 78 ? -5.685 -5.830 -11.699 1.00 95.62 78 ARG A CA 1
ATOM 638 C C . ARG A 1 78 ? -5.731 -6.801 -12.878 1.00 95.62 78 ARG A C 1
ATOM 640 O O . ARG A 1 78 ? -5.514 -7.991 -12.673 1.00 95.62 78 ARG A O 1
ATOM 647 N N . ARG A 1 79 ? -6.027 -6.322 -14.090 1.00 96.94 79 ARG A N 1
ATOM 648 C CA . ARG A 1 79 ? -6.120 -7.159 -15.301 1.00 96.94 79 ARG A CA 1
ATOM 649 C C . ARG A 1 79 ? -4.801 -7.824 -15.692 1.00 96.94 79 ARG A C 1
ATOM 651 O O . ARG A 1 79 ? -4.826 -8.780 -16.458 1.00 96.94 79 ARG A O 1
ATOM 658 N N . LYS A 1 80 ? -3.673 -7.334 -15.179 1.00 97.75 80 LYS A N 1
ATOM 659 C CA . LYS A 1 80 ? -2.344 -7.899 -15.436 1.00 97.75 80 LYS A CA 1
ATOM 660 C C . LYS A 1 80 ? -2.009 -9.062 -14.501 1.00 97.75 80 LYS A C 1
ATOM 662 O O . LYS A 1 80 ? -1.097 -9.824 -14.797 1.00 97.75 80 LYS A O 1
ATOM 667 N N . LEU A 1 81 ? -2.738 -9.220 -13.394 1.00 96.94 81 LEU A N 1
ATOM 668 C CA . LEU A 1 81 ? -2.538 -10.319 -12.452 1.00 96.94 81 LEU A CA 1
ATOM 669 C C . LEU A 1 81 ? -3.144 -11.624 -12.985 1.00 96.94 81 LEU A C 1
ATOM 671 O O . LEU A 1 81 ? -4.283 -11.649 -13.447 1.00 96.94 81 LEU A O 1
ATOM 675 N N . VAL A 1 82 ? -2.397 -12.718 -12.839 1.00 96.25 82 VAL A N 1
ATOM 676 C CA . VAL A 1 82 ? -2.846 -14.094 -13.094 1.00 96.25 82 VAL A CA 1
ATOM 677 C C . VAL A 1 82 ? -2.945 -14.836 -11.761 1.00 96.25 82 VAL A C 1
ATOM 679 O O . VAL A 1 82 ? -4.048 -15.089 -11.281 1.00 96.25 82 VAL A O 1
ATOM 682 N N . ASN A 1 83 ? -1.802 -15.101 -11.121 1.00 95.88 83 ASN A N 1
ATOM 683 C CA . ASN A 1 83 ? -1.720 -15.691 -9.775 1.00 95.88 83 ASN A CA 1
ATOM 684 C C . ASN A 1 83 ? -0.991 -14.792 -8.766 1.00 95.88 83 ASN A C 1
ATOM 686 O O . ASN A 1 83 ? -0.818 -15.172 -7.609 1.00 95.88 83 ASN A O 1
ATOM 690 N N . GLY A 1 84 ? -0.531 -13.624 -9.214 1.00 96.38 84 GLY A N 1
ATOM 691 C CA . GLY A 1 84 ? 0.225 -12.678 -8.410 1.00 96.38 84 GLY A CA 1
ATOM 692 C C . GLY A 1 84 ? -0.636 -11.850 -7.463 1.00 96.38 84 GLY A C 1
ATOM 693 O O . GLY A 1 84 ? -1.868 -11.934 -7.429 1.00 96.38 84 GLY A O 1
ATOM 694 N N . VAL A 1 85 ? 0.049 -11.001 -6.707 1.00 96.81 85 VAL A N 1
ATOM 695 C CA . VAL A 1 85 ? -0.540 -10.053 -5.765 1.00 96.81 85 VAL A CA 1
ATOM 696 C C . VAL A 1 85 ? 0.035 -8.673 -6.045 1.00 96.81 85 VAL A C 1
ATOM 698 O O . VAL A 1 85 ? 1.235 -8.522 -6.252 1.00 96.81 85 VAL A O 1
ATOM 701 N N . VAL A 1 86 ? -0.829 -7.661 -6.012 1.00 97.75 86 VAL A N 1
ATOM 702 C CA . VAL A 1 86 ? -0.410 -6.261 -5.991 1.00 97.75 86 VAL A CA 1
ATOM 703 C C . VAL A 1 86 ? -0.818 -5.626 -4.666 1.00 97.75 86 VAL A C 1
ATOM 705 O O . VAL A 1 86 ? -1.951 -5.814 -4.212 1.00 97.75 86 VAL A O 1
ATOM 708 N N . PHE A 1 87 ? 0.102 -4.891 -4.052 1.00 97.56 87 PHE A N 1
ATOM 709 C CA . PHE A 1 87 ? -0.149 -4.017 -2.916 1.00 97.56 87 PHE A CA 1
ATOM 710 C C . PHE A 1 87 ? -0.055 -2.571 -3.397 1.00 97.56 87 PHE A C 1
ATOM 712 O O . PHE A 1 87 ? 0.913 -2.206 -4.056 1.00 97.56 87 PHE A O 1
ATOM 719 N N . ILE A 1 88 ? -1.080 -1.771 -3.118 1.00 97.12 88 ILE A N 1
ATOM 720 C CA . ILE A 1 88 ? -1.194 -0.400 -3.620 1.00 97.12 88 ILE A CA 1
ATOM 721 C C . ILE A 1 88 ? -1.341 0.523 -2.418 1.00 97.12 88 ILE A C 1
ATOM 723 O O . ILE A 1 88 ? -2.310 0.394 -1.666 1.00 97.12 88 ILE A O 1
ATOM 727 N N . VAL A 1 89 ? -0.394 1.442 -2.256 1.00 96.19 89 VAL A N 1
ATOM 728 C CA . VAL A 1 89 ? -0.452 2.515 -1.264 1.00 96.19 89 VAL A CA 1
ATOM 729 C C . VAL A 1 89 ? -1.117 3.731 -1.901 1.00 96.19 89 VAL A C 1
ATOM 731 O O . VAL A 1 89 ? -0.802 4.118 -3.026 1.00 96.19 89 VAL A O 1
ATOM 734 N N . MET A 1 90 ? -2.078 4.317 -1.188 1.00 94.56 90 MET A N 1
ATOM 735 C CA . MET A 1 90 ? -2.791 5.521 -1.607 1.00 94.56 90 MET A CA 1
ATOM 736 C C . MET A 1 90 ? -3.021 6.437 -0.412 1.00 94.56 90 MET A C 1
ATOM 738 O O . MET A 1 90 ? -3.298 5.971 0.694 1.00 94.56 90 MET A O 1
ATOM 742 N N . GLN A 1 91 ? -2.990 7.744 -0.659 1.00 92.00 91 GLN A N 1
ATOM 743 C CA . GLN A 1 91 ? -3.295 8.738 0.360 1.00 92.00 91 GLN A CA 1
ATOM 744 C C . GLN A 1 91 ? -4.806 8.962 0.502 1.00 92.00 91 GLN A C 1
ATOM 746 O O . GLN A 1 91 ? -5.588 8.875 -0.453 1.00 92.00 91 GLN A O 1
ATOM 751 N N . LYS A 1 92 ? -5.217 9.295 1.725 1.00 92.69 92 LYS A N 1
ATOM 752 C CA . LYS A 1 92 ? -6.574 9.721 2.066 1.00 92.69 92 LYS A CA 1
ATOM 753 C C . LYS A 1 92 ? -6.505 10.872 3.063 1.00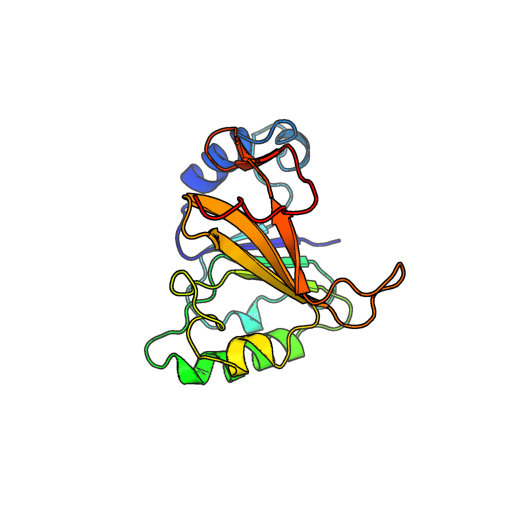 92.69 92 LYS A C 1
ATOM 755 O O . LYS A 1 92 ? -5.542 10.982 3.816 1.00 92.69 92 LYS A O 1
ATOM 760 N N . LYS A 1 93 ? -7.546 11.706 3.115 1.00 90.38 93 LYS A N 1
ATOM 761 C CA . LYS A 1 93 ? -7.675 12.684 4.207 1.00 90.38 93 LYS A CA 1
ATOM 762 C C . LYS A 1 93 ? -7.905 11.942 5.533 1.00 90.38 93 LYS A C 1
ATOM 764 O O . LYS A 1 93 ? -8.560 10.893 5.554 1.00 90.38 93 LYS A O 1
ATOM 769 N N . ALA A 1 94 ? -7.392 12.488 6.634 1.00 86.38 94 ALA A N 1
ATOM 770 C CA . ALA A 1 94 ? -7.664 11.964 7.974 1.00 86.38 94 ALA A CA 1
ATOM 771 C C . ALA A 1 94 ? -9.181 11.863 8.206 1.00 86.38 94 ALA A C 1
ATOM 773 O O . ALA A 1 94 ? -9.932 12.763 7.818 1.00 86.38 94 ALA A O 1
ATOM 774 N N . GLY A 1 95 ? -9.645 10.733 8.742 1.00 84.12 95 GLY A N 1
ATOM 775 C CA . GLY A 1 95 ? -11.070 10.456 8.946 1.00 84.12 95 GLY A CA 1
ATOM 776 C C . GLY A 1 95 ? -11.906 10.228 7.676 1.00 84.12 95 GLY A C 1
ATOM 777 O O . GLY A 1 95 ? -13.076 9.865 7.786 1.00 84.12 95 GLY A O 1
ATOM 778 N N . ALA A 1 96 ? -11.352 10.394 6.468 1.00 90.88 96 ALA A N 1
ATOM 779 C CA . ALA A 1 96 ? -12.093 10.123 5.238 1.00 90.88 96 ALA A CA 1
ATOM 780 C C . ALA A 1 96 ? -12.345 8.624 5.051 1.00 90.88 96 ALA A C 1
ATOM 782 O O . ALA A 1 96 ? -11.472 7.794 5.324 1.00 90.88 96 ALA A O 1
ATOM 783 N N . GLU A 1 97 ? -13.530 8.306 4.526 1.00 91.25 97 GLU A N 1
ATOM 784 C CA . GLU A 1 97 ? -13.959 6.932 4.265 1.00 91.25 97 GLU A CA 1
ATOM 785 C C . GLU A 1 97 ? -13.237 6.289 3.076 1.00 91.25 97 GLU A C 1
ATOM 787 O O . GLU A 1 97 ? -13.110 5.071 3.037 1.00 91.25 97 GLU A O 1
ATOM 792 N N . TYR A 1 98 ? -12.770 7.082 2.116 1.00 93.38 98 TYR A N 1
ATOM 793 C CA . TYR A 1 98 ? -12.133 6.587 0.900 1.00 93.38 98 TYR A CA 1
ATOM 794 C C . TYR A 1 98 ? -10.815 7.313 0.650 1.00 93.38 98 TYR A C 1
ATOM 796 O O . TYR A 1 98 ? -10.649 8.478 1.029 1.00 93.38 98 TYR A O 1
ATOM 804 N N . ALA A 1 99 ? -9.902 6.631 -0.039 1.00 92.56 99 ALA A N 1
ATOM 805 C CA . ALA A 1 99 ? -8.726 7.259 -0.625 1.00 92.56 99 ALA A CA 1
ATOM 806 C C . ALA A 1 99 ? -9.100 8.278 -1.714 1.00 92.56 99 ALA A C 1
ATOM 808 O O . ALA A 1 99 ? -10.259 8.389 -2.139 1.00 92.56 99 ALA A O 1
ATOM 809 N N . ILE A 1 100 ? -8.102 9.040 -2.168 1.00 90.12 100 ILE A N 1
ATOM 810 C CA . ILE A 1 100 ? -8.249 9.933 -3.321 1.00 90.12 100 ILE A CA 1
ATOM 811 C C . ILE A 1 100 ? -8.847 9.146 -4.505 1.00 90.12 100 ILE A C 1
ATOM 813 O O . ILE A 1 100 ? -8.461 8.011 -4.772 1.00 90.12 100 ILE A O 1
ATOM 817 N N . GLY A 1 101 ? -9.849 9.733 -5.170 1.00 86.75 101 GLY A N 1
ATOM 818 C CA . GLY A 1 101 ? -10.648 9.074 -6.213 1.00 86.75 101 GLY A CA 1
ATOM 819 C C . GLY A 1 101 ? -11.895 8.326 -5.720 1.00 86.75 101 GLY A C 1
ATOM 820 O O . GLY A 1 101 ? -12.640 7.761 -6.523 1.00 86.75 101 GLY A O 1
ATOM 821 N N . GLY A 1 102 ? -12.179 8.369 -4.414 1.00 89.00 102 GLY A N 1
ATOM 822 C CA . GLY A 1 102 ? -13.456 7.944 -3.840 1.00 89.00 102 GLY A CA 1
ATOM 823 C C . GLY A 1 102 ? -13.662 6.430 -3.869 1.00 89.00 102 GLY A C 1
ATOM 824 O O . GLY A 1 102 ? -12.709 5.657 -3.930 1.00 89.00 102 GLY A O 1
ATOM 825 N N . GLN A 1 103 ? -14.918 5.982 -3.843 1.00 89.19 103 GLN A N 1
ATOM 826 C CA . GLN A 1 103 ? -15.280 4.562 -3.717 1.00 89.19 103 GLN A CA 1
ATOM 827 C C . GLN A 1 103 ? -14.658 3.654 -4.798 1.00 89.19 103 GLN A C 1
ATOM 829 O O . GLN A 1 103 ? -14.390 2.471 -4.558 1.00 89.19 103 GLN A O 1
ATOM 834 N N . TYR A 1 104 ? -14.402 4.193 -5.994 1.00 88.38 104 TYR A N 1
ATOM 835 C CA . TYR A 1 104 ? -13.821 3.435 -7.101 1.00 88.38 104 TYR A CA 1
ATOM 836 C C . TYR A 1 104 ? -12.357 3.041 -6.877 1.00 88.38 104 TYR A C 1
ATOM 838 O O . TYR A 1 104 ? -11.940 2.027 -7.440 1.00 88.38 104 TYR A O 1
ATOM 846 N N . SER A 1 105 ? -11.619 3.760 -6.020 1.00 85.50 105 SER A N 1
ATOM 847 C CA . SER A 1 105 ? -10.260 3.375 -5.597 1.00 85.50 105 SER A CA 1
ATOM 848 C C . SER A 1 105 ? -10.244 2.001 -4.919 1.00 85.50 105 SER A C 1
ATOM 850 O O . SER A 1 105 ? -9.331 1.199 -5.100 1.00 85.50 105 SER A O 1
ATOM 852 N N . GLU A 1 106 ? -11.322 1.669 -4.209 1.00 91.38 106 GLU A N 1
ATOM 853 C CA . GLU A 1 106 ? -11.400 0.452 -3.418 1.00 91.38 106 GLU A CA 1
ATOM 854 C C . GLU A 1 106 ? -12.228 -0.640 -4.086 1.00 91.38 106 GLU A C 1
ATOM 856 O O . GLU A 1 106 ? -11.992 -1.813 -3.814 1.00 91.38 106 GLU A O 1
ATOM 861 N N . HIS A 1 107 ? -13.197 -0.320 -4.951 1.00 87.56 107 HIS A N 1
ATOM 862 C CA . HIS A 1 107 ? -14.206 -1.259 -5.474 1.00 87.56 107 HIS A CA 1
ATOM 863 C C . HIS A 1 107 ? -13.633 -2.626 -5.917 1.00 87.56 107 HIS A C 1
ATOM 865 O O . HIS A 1 107 ? -14.136 -3.695 -5.530 1.00 87.56 107 HIS A O 1
ATOM 871 N N . ARG A 1 108 ? -12.520 -2.611 -6.661 1.00 90.06 108 ARG A N 1
ATOM 872 C CA . ARG A 1 108 ? -11.869 -3.817 -7.200 1.00 90.06 108 ARG A CA 1
ATOM 873 C C . ARG A 1 108 ? -10.994 -4.567 -6.198 1.00 90.06 108 ARG A C 1
ATOM 875 O O . ARG A 1 108 ? -10.823 -5.779 -6.350 1.00 90.06 108 ARG A O 1
ATOM 882 N N . ALA A 1 109 ? -10.529 -3.905 -5.141 1.00 93.44 109 ALA A N 1
ATOM 883 C CA . ALA A 1 109 ? -9.663 -4.501 -4.134 1.00 93.44 109 ALA A CA 1
ATOM 884 C C . ALA A 1 109 ? -10.329 -5.698 -3.426 1.00 93.44 109 ALA A C 1
ATOM 886 O O . ALA A 1 109 ? -11.561 -5.766 -3.257 1.00 93.44 109 ALA A O 1
ATOM 887 N N . ARG A 1 110 ? -9.511 -6.671 -3.009 1.00 94.62 110 ARG A N 1
ATOM 888 C CA . ARG A 1 110 ? -9.961 -7.806 -2.180 1.00 94.62 110 ARG A CA 1
ATOM 889 C C . ARG A 1 110 ? -9.781 -7.536 -0.693 1.00 94.62 110 ARG A C 1
ATOM 891 O O . ARG A 1 110 ? -10.609 -7.996 0.088 1.00 94.62 110 ARG A O 1
ATOM 898 N N . ILE A 1 111 ? -8.750 -6.779 -0.343 1.00 95.75 111 ILE A N 1
ATOM 899 C CA . ILE A 1 111 ? -8.462 -6.307 1.006 1.00 95.75 111 ILE A CA 1
ATOM 900 C C . ILE A 1 111 ? -8.267 -4.793 0.915 1.00 95.75 111 ILE A C 1
ATOM 902 O O . ILE A 1 111 ? -7.657 -4.323 -0.040 1.00 95.75 111 ILE A O 1
ATOM 906 N N . VAL A 1 112 ? -8.835 -4.054 1.862 1.00 96.62 112 VAL A N 1
ATOM 907 C CA . VAL A 1 112 ? -8.613 -2.619 2.057 1.00 96.62 112 VAL A CA 1
ATOM 908 C C . VAL A 1 112 ? -8.329 -2.423 3.533 1.00 96.62 112 VAL A C 1
ATOM 910 O O . VAL A 1 112 ? -9.155 -2.791 4.376 1.00 96.62 112 VAL A O 1
ATOM 913 N N . LEU A 1 113 ? -7.161 -1.859 3.812 1.00 96.38 113 LEU A N 1
ATOM 914 C CA . LEU A 1 113 ? -6.715 -1.484 5.142 1.00 96.38 113 LEU A CA 1
ATOM 915 C C . LEU A 1 113 ? -6.592 0.035 5.166 1.00 96.38 113 LEU A C 1
ATOM 917 O O . LEU A 1 113 ? -6.009 0.616 4.255 1.00 96.38 113 LEU A O 1
ATOM 921 N N . HIS A 1 114 ? -7.147 0.671 6.188 1.00 96.12 114 HIS A N 1
ATOM 922 C CA . HIS A 1 114 ? -6.911 2.085 6.449 1.00 96.12 114 HIS A CA 1
ATOM 923 C C . HIS A 1 114 ? -6.006 2.202 7.657 1.00 96.12 114 HIS A C 1
ATOM 925 O O . HIS A 1 114 ? -6.294 1.596 8.683 1.00 96.12 114 HIS A O 1
ATOM 931 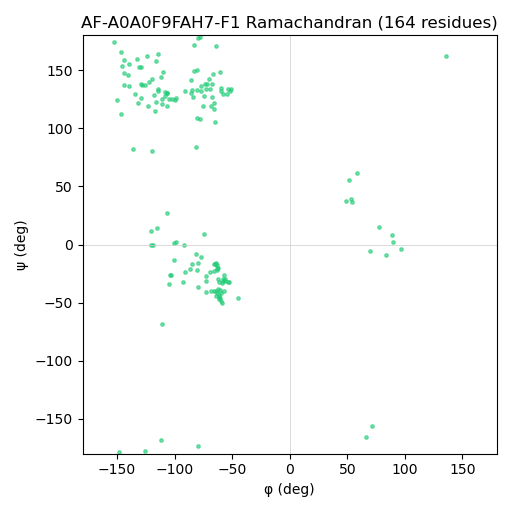N N . ILE A 1 115 ? -4.950 2.991 7.530 1.00 94.50 115 ILE A N 1
ATOM 932 C CA . ILE A 1 115 ? -4.162 3.466 8.661 1.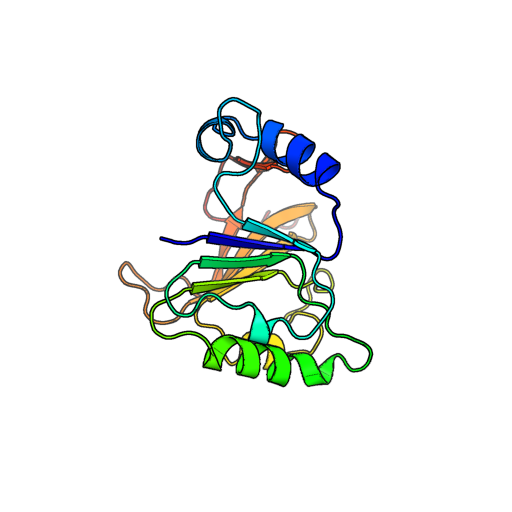00 94.50 115 ILE A CA 1
ATOM 933 C C . ILE A 1 115 ? -4.638 4.891 8.941 1.00 94.50 115 ILE A C 1
ATOM 935 O O . ILE A 1 115 ? -4.706 5.705 8.018 1.00 94.50 115 ILE A O 1
ATOM 939 N N . ASP A 1 116 ? -5.063 5.160 10.170 1.00 93.50 116 ASP A N 1
ATOM 940 C CA . ASP A 1 116 ? -5.619 6.454 10.567 1.00 93.50 116 ASP A CA 1
ATOM 941 C C . ASP A 1 116 ? -5.384 6.708 12.060 1.00 93.50 116 ASP A C 1
ATOM 943 O O . ASP A 1 116 ? -4.901 5.837 12.787 1.00 93.50 116 ASP A O 1
ATOM 947 N N . ARG A 1 117 ? -5.750 7.904 12.510 1.00 91.56 117 ARG A N 1
ATOM 948 C CA . ARG A 1 117 ? -5.652 8.342 13.898 1.00 91.56 117 ARG A CA 1
ATOM 949 C C . ARG A 1 117 ? -7.024 8.746 14.412 1.00 91.56 117 ARG A C 1
ATOM 951 O O . ARG A 1 117 ? -7.819 9.343 13.687 1.00 91.56 117 ARG A O 1
ATOM 958 N N . ASP A 1 118 ? -7.334 8.392 15.653 1.00 90.06 118 ASP A N 1
ATOM 959 C CA . ASP A 1 118 ? -8.581 8.823 16.278 1.00 90.06 118 ASP A CA 1
ATOM 960 C C . ASP A 1 118 ? -8.498 10.270 16.798 1.00 90.06 118 ASP A C 1
ATOM 962 O O . ASP A 1 118 ? -7.464 10.938 16.732 1.00 90.06 118 ASP A O 1
ATOM 966 N N . LYS A 1 119 ? -9.610 10.766 17.344 1.00 87.75 119 LYS A N 1
ATOM 967 C CA . LYS A 1 119 ? -9.701 12.122 17.909 1.00 87.75 119 LYS A CA 1
ATOM 968 C C . LYS A 1 119 ? -8.789 12.366 19.121 1.00 87.75 119 LYS A C 1
ATOM 970 O O . LYS A 1 119 ? -8.496 13.518 19.418 1.00 87.75 119 LYS A O 1
ATOM 975 N N . ASN A 1 120 ? -8.365 11.305 19.807 1.00 87.94 120 ASN A N 1
ATOM 976 C CA . ASN A 1 120 ? -7.483 11.356 20.972 1.00 87.94 120 ASN A CA 1
ATOM 977 C C . ASN A 1 120 ? -6.005 11.236 20.568 1.00 87.94 120 ASN A C 1
ATOM 979 O O . ASN A 1 120 ? -5.121 11.266 21.421 1.00 87.94 120 ASN A O 1
ATOM 983 N N . GLY A 1 121 ? -5.725 11.105 19.271 1.00 87.69 121 GLY A N 1
ATOM 984 C CA . GLY A 1 121 ? -4.378 10.995 18.744 1.00 87.69 121 GLY A CA 1
ATOM 985 C C . GLY A 1 121 ? -3.839 9.564 18.672 1.00 87.69 121 GLY A C 1
ATOM 986 O O . GLY A 1 121 ? -2.658 9.396 18.373 1.00 87.69 121 GLY A O 1
ATOM 987 N N . GLN A 1 122 ? -4.662 8.541 18.917 1.00 89.94 122 GLN A N 1
ATOM 988 C CA . GLN A 1 122 ? -4.238 7.142 18.879 1.00 89.94 122 GLN A CA 1
ATOM 989 C C . GLN A 1 122 ? -4.266 6.586 17.450 1.00 89.94 122 GLN A C 1
ATOM 991 O O . GLN A 1 122 ? -5.299 6.626 16.778 1.00 89.94 122 GLN A O 1
ATOM 996 N N . ASP A 1 123 ? -3.142 6.018 17.009 1.00 92.69 123 ASP A N 1
ATOM 997 C CA . ASP A 1 123 ? -3.025 5.359 15.708 1.00 92.69 123 ASP A CA 1
ATOM 998 C C . ASP A 1 123 ? -3.741 3.998 15.696 1.00 92.69 123 ASP A C 1
ATOM 1000 O O . ASP A 1 123 ? -3.657 3.197 16.638 1.00 92.69 123 ASP A O 1
ATOM 1004 N N . PHE A 1 124 ? -4.448 3.717 14.602 1.00 94.69 124 PHE A N 1
ATOM 1005 C CA . PHE A 1 124 ? -5.119 2.445 14.382 1.00 94.69 124 PHE A CA 1
ATOM 1006 C C . PHE A 1 124 ? -5.115 2.018 12.913 1.00 94.69 124 PHE A C 1
ATOM 1008 O O . PHE A 1 124 ? -5.101 2.823 11.983 1.00 94.69 124 PHE A O 1
ATOM 1015 N N . LEU A 1 125 ? -5.189 0.705 12.707 1.00 96.06 125 LEU A N 1
ATOM 1016 C CA . LEU A 1 125 ? -5.431 0.065 11.425 1.00 96.06 125 LEU A CA 1
ATOM 1017 C C . LEU A 1 125 ? -6.858 -0.482 11.403 1.00 96.06 125 LEU A C 1
ATOM 1019 O O . LEU A 1 125 ? -7.211 -1.346 12.205 1.00 96.06 125 LEU A O 1
ATOM 1023 N N . LEU A 1 126 ? -7.682 -0.006 10.475 1.00 96.12 126 LEU A N 1
ATOM 1024 C CA . LEU A 1 126 ? -9.030 -0.498 10.208 1.00 96.12 126 LEU A CA 1
ATOM 1025 C C . LEU A 1 126 ? -9.016 -1.457 9.017 1.00 96.12 126 LEU A C 1
ATOM 1027 O O . LEU A 1 126 ? -8.624 -1.095 7.908 1.00 96.12 126 LEU A O 1
ATOM 1031 N N . VAL A 1 127 ? -9.550 -2.662 9.204 1.00 96.44 127 VAL A N 1
ATOM 1032 C CA . VAL A 1 127 ? -9.854 -3.573 8.094 1.00 96.44 127 VAL A CA 1
ATOM 1033 C C . VAL A 1 127 ? -11.191 -3.154 7.476 1.00 96.44 127 VAL A C 1
ATOM 1035 O O . VAL A 1 127 ? -12.252 -3.679 7.823 1.00 96.44 127 VAL A O 1
ATOM 1038 N N . LYS A 1 128 ? -11.158 -2.176 6.564 1.00 95.56 128 LYS A N 1
ATOM 1039 C CA . LYS A 1 128 ? -12.358 -1.643 5.892 1.00 95.56 128 LYS A CA 1
ATOM 1040 C C . LYS A 1 128 ? -13.033 -2.702 5.027 1.00 95.56 128 LYS A C 1
ATOM 1042 O O . LYS A 1 128 ? -14.259 -2.799 5.005 1.00 95.56 128 LYS A O 1
ATOM 1047 N N . LYS A 1 129 ? -12.231 -3.511 4.328 1.00 95.12 129 LYS A N 1
ATOM 1048 C CA . LYS A 1 129 ? -12.722 -4.612 3.498 1.00 95.12 129 LYS A CA 1
ATOM 1049 C C . LYS A 1 129 ? -11.780 -5.807 3.540 1.00 95.12 129 LYS A C 1
ATOM 1051 O O . LYS A 1 129 ? -10.579 -5.656 3.364 1.00 95.12 129 LYS A O 1
ATOM 1056 N N . ALA A 1 130 ? -12.331 -7.007 3.639 1.00 95.38 130 ALA A N 1
ATOM 1057 C CA . ALA A 1 130 ? -11.633 -8.266 3.442 1.00 95.38 130 ALA A CA 1
ATOM 1058 C C . ALA A 1 130 ? -12.592 -9.299 2.830 1.00 95.38 130 ALA A C 1
ATOM 1060 O O . ALA A 1 130 ? -13.562 -9.737 3.453 1.00 95.38 130 ALA A O 1
ATOM 1061 N N . LYS A 1 131 ? -12.332 -9.685 1.576 1.00 92.12 131 LYS A N 1
ATOM 1062 C CA . LYS A 1 131 ? -13.087 -10.724 0.860 1.00 92.12 131 LYS A CA 1
ATOM 1063 C C . LYS A 1 131 ? -12.522 -12.107 1.207 1.00 92.12 131 LYS A C 1
ATOM 1065 O O . LYS A 1 131 ? -11.321 -12.322 1.087 1.00 92.12 131 LYS A O 1
ATOM 1070 N N . LYS A 1 132 ? -13.399 -13.071 1.522 1.00 86.44 132 LYS A N 1
ATOM 1071 C CA . LYS A 1 132 ? -13.063 -14.483 1.824 1.00 86.44 132 LYS A CA 1
ATOM 1072 C C . LYS A 1 132 ? -12.082 -14.661 3.003 1.00 86.44 132 LYS A C 1
ATOM 1074 O O . LYS A 1 132 ? -10.998 -15.219 2.840 1.00 86.44 132 LYS A O 1
ATOM 1079 N N . CYS A 1 133 ? -12.470 -14.226 4.200 1.00 85.00 133 CYS A N 1
ATOM 1080 C CA . CYS A 1 133 ? -11.704 -14.484 5.423 1.00 85.00 133 CYS A CA 1
ATOM 1081 C C . CYS A 1 133 ? -11.857 -15.948 5.879 1.00 85.00 133 CYS A C 1
ATOM 1083 O O . CYS A 1 133 ? -12.976 -16.422 6.041 1.00 85.00 133 CYS A O 1
ATOM 1085 N N . ARG A 1 134 ? -10.745 -16.658 6.125 1.00 82.50 134 ARG A N 1
ATOM 1086 C CA . ARG A 1 134 ? -10.770 -18.079 6.543 1.00 82.50 134 ARG A CA 1
ATOM 1087 C C . ARG A 1 134 ? -11.082 -18.292 8.029 1.00 82.50 134 ARG A C 1
ATOM 1089 O O . ARG A 1 134 ? -11.728 -19.270 8.368 1.00 82.50 134 ARG A O 1
ATOM 1096 N N . LYS A 1 135 ? -10.595 -17.406 8.906 1.00 83.69 135 LYS A N 1
ATOM 1097 C CA . LYS A 1 135 ? -10.651 -17.568 10.376 1.00 83.69 135 LYS A CA 1
ATOM 1098 C C . LYS A 1 135 ? -11.768 -16.763 11.062 1.00 83.69 135 LYS A C 1
ATOM 1100 O O . LYS A 1 135 ? -11.867 -16.784 12.280 1.00 83.69 135 LYS A O 1
ATOM 1105 N N . GLY A 1 136 ? -12.582 -16.030 10.300 1.00 87.00 136 GLY A N 1
ATOM 1106 C CA . GLY A 1 136 ? -13.651 -15.174 10.826 1.00 87.00 136 GLY A CA 1
ATOM 1107 C C . GLY A 1 136 ? -13.701 -13.806 10.151 1.00 87.00 136 GLY A C 1
ATOM 1108 O O . GLY A 1 136 ? -12.743 -13.387 9.502 1.00 87.00 136 GLY A O 1
ATOM 1109 N N . ASN A 1 137 ? -14.832 -13.113 10.284 1.00 91.94 137 ASN A N 1
ATOM 1110 C CA . ASN A 1 137 ? -15.027 -11.803 9.671 1.00 91.94 137 ASN A CA 1
ATOM 1111 C C . ASN A 1 137 ? -14.077 -10.764 10.296 1.00 91.94 137 ASN A C 1
ATOM 1113 O O . ASN A 1 137 ? -14.090 -10.557 11.512 1.00 91.94 137 ASN A O 1
ATOM 1117 N N . LEU A 1 138 ? -13.246 -10.135 9.463 1.00 93.62 138 LEU A N 1
ATOM 1118 C CA . LEU A 1 138 ? -12.350 -9.050 9.872 1.00 93.62 138 LEU A CA 1
ATOM 1119 C C . LEU A 1 138 ? -12.895 -7.664 9.514 1.00 93.62 138 LEU A C 1
ATOM 1121 O O . LEU A 1 138 ? -12.378 -6.681 10.027 1.00 93.62 138 LEU A O 1
ATOM 1125 N N . ASN A 1 139 ? -13.925 -7.574 8.666 1.00 94.88 139 ASN A N 1
ATOM 1126 C CA . ASN A 1 139 ? -14.477 -6.293 8.231 1.00 94.88 139 ASN A CA 1
ATOM 1127 C C . ASN A 1 139 ? -14.941 -5.464 9.438 1.00 94.88 139 ASN A C 1
ATOM 1129 O O . ASN A 1 139 ? -15.673 -5.970 10.288 1.00 94.88 139 ASN A O 1
ATOM 1133 N N . GLY A 1 140 ? -14.510 -4.205 9.501 1.00 94.56 140 GLY A N 1
ATOM 1134 C CA . GLY A 1 140 ? -14.834 -3.272 10.581 1.00 94.56 140 GLY A CA 1
ATOM 1135 C C . GLY A 1 140 ? -13.943 -3.385 11.820 1.00 94.56 140 GLY A C 1
ATOM 1136 O O . GLY A 1 140 ? -14.012 -2.516 12.685 1.00 94.56 140 GLY A O 1
ATOM 1137 N N . LYS A 1 141 ? -13.081 -4.408 11.922 1.00 95.12 141 LYS A N 1
ATOM 1138 C CA . LYS A 1 141 ? -12.159 -4.528 13.059 1.00 95.12 141 LYS A CA 1
ATOM 1139 C C . LYS A 1 141 ? -11.050 -3.486 12.970 1.00 95.12 141 LYS A C 1
ATOM 1141 O O . LYS A 1 141 ? -10.481 -3.272 11.897 1.00 95.12 141 LYS A O 1
ATOM 1146 N N . LYS A 1 142 ? -10.735 -2.892 14.119 1.00 96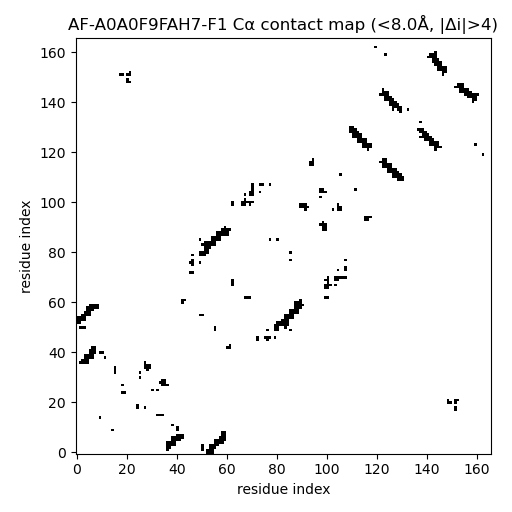.25 142 LYS A N 1
ATOM 1147 C CA . LYS A 1 142 ? -9.636 -1.948 14.311 1.00 96.25 142 LYS A CA 1
ATOM 1148 C C . LYS A 1 142 ? -8.557 -2.568 15.197 1.00 96.25 142 LYS A C 1
ATOM 1150 O O . LYS A 1 142 ? -8.870 -3.287 16.148 1.00 96.25 142 LYS A O 1
ATOM 1155 N N . PHE A 1 143 ? -7.304 -2.258 14.901 1.00 95.94 143 PHE A N 1
ATOM 1156 C CA . PHE A 1 143 ? -6.141 -2.684 15.671 1.00 95.94 143 PHE A CA 1
ATOM 1157 C C . PHE A 1 143 ? -5.282 -1.466 15.980 1.00 95.94 143 PHE A C 1
ATOM 1159 O O . PHE A 1 143 ? -4.924 -0.742 15.058 1.00 95.94 143 PHE A O 1
ATOM 1166 N N . SER A 1 144 ? -4.959 -1.226 17.247 1.00 96.12 144 SER A N 1
ATOM 1167 C CA . SER A 1 144 ? -3.965 -0.211 17.601 1.00 96.12 144 SER A CA 1
ATOM 1168 C C . SER A 1 144 ? -2.566 -0.780 17.414 1.00 96.12 144 SER A C 1
ATOM 1170 O O . SER A 1 144 ? -2.363 -1.979 17.626 1.00 96.12 144 SER A O 1
ATOM 1172 N N . PHE A 1 145 ? -1.614 0.080 17.093 1.00 94.81 145 PHE A N 1
ATOM 1173 C CA . PHE A 1 145 ? -0.206 -0.266 16.970 1.00 94.81 145 PHE A CA 1
ATOM 1174 C C . PHE A 1 145 ? 0.655 0.924 17.406 1.00 94.81 145 PHE A C 1
ATOM 1176 O O . PHE A 1 145 ? 0.175 2.050 17.512 1.00 94.81 145 PHE A O 1
ATOM 1183 N N . GLU A 1 146 ? 1.935 0.668 17.625 1.00 91.31 146 GLU A N 1
ATOM 1184 C CA . GLU A 1 146 ? 2.979 1.685 17.740 1.00 91.31 146 GLU A CA 1
ATOM 1185 C C . GLU A 1 146 ? 3.883 1.599 16.510 1.00 91.31 146 GLU A C 1
ATOM 1187 O O . GLU A 1 146 ? 4.092 0.509 15.979 1.00 91.31 146 GLU A O 1
ATOM 1192 N N . ILE A 1 147 ? 4.440 2.726 16.071 1.00 88.19 147 ILE A N 1
ATOM 1193 C CA . ILE A 1 147 ? 5.476 2.750 15.036 1.00 88.19 147 ILE A CA 1
ATOM 1194 C C . ILE A 1 147 ? 6.815 3.028 15.720 1.00 88.19 147 ILE A C 1
ATOM 1196 O O . ILE A 1 147 ? 6.944 4.012 16.449 1.00 88.19 147 ILE A O 1
ATOM 1200 N N . ARG A 1 148 ? 7.809 2.164 15.503 1.00 85.44 148 ARG A N 1
ATOM 1201 C CA . ARG A 1 148 ? 9.176 2.332 16.029 1.00 85.44 148 ARG A CA 1
ATOM 1202 C C . ARG A 1 148 ? 10.204 2.271 14.897 1.00 85.44 148 ARG A C 1
ATOM 1204 O O . ARG A 1 148 ? 9.833 2.186 13.727 1.00 85.44 148 ARG A O 1
ATOM 1211 N N . ASN A 1 149 ? 11.485 2.369 15.259 1.00 81.12 149 ASN A N 1
ATOM 1212 C CA . ASN A 1 149 ? 12.630 2.250 14.350 1.00 81.12 149 ASN A CA 1
ATOM 1213 C C . ASN A 1 149 ? 12.499 3.173 13.130 1.00 81.12 149 ASN A C 1
ATOM 1215 O O . ASN A 1 149 ? 12.483 2.736 11.982 1.00 81.12 149 ASN A O 1
ATOM 1219 N N . ASN A 1 150 ? 12.320 4.468 13.412 1.00 77.44 150 ASN A N 1
ATOM 1220 C CA . ASN A 1 150 ? 12.200 5.530 12.412 1.00 77.44 150 ASN A CA 1
ATOM 1221 C C . ASN A 1 150 ? 11.108 5.293 11.348 1.00 77.44 150 ASN A C 1
ATOM 1223 O O . ASN A 1 150 ? 11.279 5.617 10.176 1.00 77.44 150 ASN A O 1
ATOM 1227 N N . GLY A 1 151 ? 9.974 4.707 11.739 1.00 73.81 151 GLY A N 1
ATOM 1228 C CA . GLY A 1 151 ? 8.854 4.518 10.814 1.00 73.81 151 GLY A CA 1
ATOM 1229 C C . GLY A 1 151 ? 8.781 3.143 10.155 1.00 73.81 151 GLY A C 1
ATOM 1230 O O . GLY A 1 151 ? 7.831 2.889 9.421 1.00 73.81 151 GLY A O 1
ATOM 1231 N N . SER A 1 152 ? 9.756 2.264 10.392 1.00 77.12 152 SER A N 1
ATOM 1232 C CA . SER A 1 152 ? 9.898 1.018 9.627 1.00 77.12 152 SER A CA 1
ATOM 1233 C C . SER A 1 152 ? 9.074 -0.152 10.169 1.00 77.12 152 SER A C 1
ATOM 1235 O O . SER A 1 152 ? 8.792 -1.093 9.429 1.00 77.12 152 SER A O 1
ATOM 1237 N N . GLN A 1 153 ? 8.665 -0.125 11.443 1.00 83.50 153 GLN A N 1
ATOM 1238 C CA . GLN A 1 153 ? 8.103 -1.314 12.088 1.00 83.50 153 GLN A CA 1
ATOM 1239 C C . GLN A 1 153 ? 6.904 -1.027 12.993 1.00 83.50 153 GLN A C 1
ATOM 1241 O O . GLN A 1 153 ? 6.910 -0.102 13.809 1.00 83.50 153 GLN A O 1
ATOM 1246 N N . PHE A 1 154 ? 5.890 -1.889 12.870 1.00 88.69 154 PHE A N 1
ATOM 1247 C CA . PHE A 1 154 ? 4.725 -1.927 13.748 1.00 88.69 154 PHE A CA 1
ATOM 1248 C C . PHE A 1 154 ? 5.009 -2.770 14.994 1.00 88.69 154 PHE A C 1
ATOM 1250 O O . PHE A 1 154 ? 5.410 -3.927 14.891 1.00 88.69 154 PHE A O 1
ATOM 1257 N N . TYR A 1 155 ? 4.706 -2.223 16.167 1.00 89.62 155 TYR A N 1
ATOM 1258 C CA . TYR A 1 155 ? 4.823 -2.892 17.462 1.00 89.62 155 TYR A CA 1
ATOM 1259 C C . TYR A 1 155 ? 3.493 -2.889 18.212 1.00 89.62 155 TYR A C 1
ATOM 1261 O O . TYR A 1 155 ? 2.592 -2.104 17.916 1.00 89.62 155 TYR A O 1
ATOM 1269 N N . ASN A 1 156 ? 3.384 -3.771 19.214 1.00 91.12 156 ASN A N 1
ATOM 1270 C CA . ASN A 1 156 ? 2.266 -3.808 20.163 1.00 91.12 156 ASN A CA 1
ATOM 1271 C C . ASN A 1 156 ? 0.882 -3.870 19.480 1.00 91.12 156 ASN A C 1
ATOM 1273 O O . ASN A 1 156 ? -0.075 -3.218 19.904 1.00 91.12 156 ASN A O 1
ATOM 1277 N N . ILE A 1 157 ? 0.784 -4.639 18.386 1.00 94.19 157 ILE A N 1
ATOM 1278 C CA . ILE A 1 157 ? -0.460 -4.781 17.626 1.00 94.19 157 ILE A CA 1
ATOM 1279 C C . ILE A 1 157 ? -1.490 -5.495 18.501 1.00 94.19 157 ILE A C 1
ATOM 1281 O O . ILE A 1 157 ? -1.326 -6.661 18.863 1.00 94.19 157 ILE A O 1
ATOM 1285 N N . ARG A 1 158 ? -2.581 -4.801 18.812 1.00 94.50 158 ARG A N 1
ATOM 1286 C CA . ARG A 1 158 ? -3.652 -5.300 19.683 1.00 94.50 158 ARG A CA 1
ATOM 1287 C C . ARG A 1 158 ? -5.015 -4.804 19.203 1.00 94.50 158 ARG A C 1
ATOM 1289 O O . ARG A 1 158 ? -5.067 -3.816 18.469 1.00 94.50 158 ARG A O 1
ATOM 1296 N N . PRO A 1 159 ? -6.126 -5.466 19.573 1.00 95.00 159 PRO A N 1
ATOM 1297 C CA . PRO A 1 159 ? -7.458 -4.940 19.292 1.00 95.00 159 PRO A CA 1
ATOM 1298 C C . PRO A 1 159 ? -7.579 -3.492 19.779 1.00 95.00 159 PRO A C 1
ATOM 1300 O O . PRO A 1 159 ? -7.172 -3.180 20.896 1.00 95.00 159 PRO A O 1
ATOM 1303 N N . TYR A 1 160 ? -8.099 -2.612 18.927 1.00 93.69 160 TYR A N 1
ATOM 1304 C CA . TYR A 1 160 ? -8.312 -1.213 19.287 1.00 93.69 160 TYR A CA 1
ATOM 1305 C C . TYR A 1 160 ? -9.442 -1.110 20.316 1.00 93.69 160 TYR A C 1
ATOM 1307 O O . TYR A 1 160 ? -10.502 -1.716 20.141 1.00 93.69 160 TYR A O 1
ATOM 1315 N N . VAL A 1 161 ? -9.208 -0.325 21.362 1.00 88.44 161 VAL A N 1
ATOM 1316 C CA . VAL A 1 161 ? -10.192 0.021 22.388 1.00 88.44 161 VAL A CA 1
ATOM 1317 C C . VAL A 1 161 ? -10.395 1.521 22.288 1.00 88.44 161 VAL A C 1
ATOM 1319 O O . VAL A 1 161 ? -9.425 2.271 22.351 1.00 88.44 161 VAL A O 1
ATOM 1322 N N . GLU A 1 162 ? -11.636 1.945 22.077 1.00 81.06 162 GLU A N 1
ATOM 1323 C CA . GLU A 1 162 ? -11.969 3.364 22.016 1.00 81.06 162 GLU A CA 1
ATOM 1324 C C . GLU A 1 162 ? -11.775 3.965 23.412 1.00 81.06 162 GLU A C 1
ATOM 1326 O O . GLU A 1 162 ? -12.279 3.419 24.394 1.00 81.06 162 GLU A O 1
ATOM 1331 N N . GLY A 1 163 ? -10.992 5.042 23.514 1.00 69.12 163 GLY A N 1
ATOM 1332 C CA . GLY A 1 163 ? -10.826 5.744 24.784 1.00 69.12 163 GLY A CA 1
ATOM 1333 C C . GLY A 1 163 ? -12.181 6.252 25.276 1.00 69.12 163 GLY A C 1
ATOM 1334 O O . GLY A 1 163 ? -12.927 6.845 24.495 1.00 69.12 163 GLY A O 1
ATOM 1335 N N . GLU A 1 164 ? -12.508 6.007 26.547 1.00 58.09 164 GLU A N 1
ATOM 1336 C CA . GLU A 1 164 ? -13.709 6.569 27.166 1.00 58.09 164 GLU A CA 1
ATOM 1337 C C . GLU A 1 164 ? -13.681 8.093 27.000 1.00 58.09 164 GLU A C 1
ATOM 1339 O O . GLU A 1 164 ? -12.668 8.743 27.263 1.00 58.09 164 GLU A O 1
ATOM 1344 N N . ASN A 1 165 ? -14.777 8.661 26.496 1.00 53.47 165 ASN A N 1
ATOM 1345 C CA . ASN A 1 165 ? -14.915 10.107 26.384 1.00 53.47 165 ASN A CA 1
ATOM 1346 C C . ASN A 1 165 ? -14.921 10.691 27.801 1.00 53.47 165 ASN A C 1
ATOM 1348 O O . ASN A 1 165 ? -15.919 10.536 28.505 1.00 53.47 165 ASN A O 1
ATOM 1352 N N . GLY A 1 166 ? -13.812 11.313 28.202 1.00 43.97 166 GLY A N 1
ATOM 1353 C CA . GLY A 1 166 ? -13.782 12.234 29.338 1.00 43.97 166 GLY A CA 1
ATOM 1354 C C . GLY A 1 166 ? -14.569 13.505 29.055 1.00 43.97 166 GLY A C 1
ATOM 1355 O O . GLY A 1 166 ? -14.671 13.884 27.862 1.00 43.97 166 GLY A O 1
#

Secondary structure (DSSP, 8-state):
--EEEEESS--HHHHHHHHHTSTTHHHHB-TTS-BSSEEEE-SS-GGGG--TTSEEEEE-----S-GGGHHHHHHHHHHT-SS-EEEE-----TT-SS-TTTHHHHHT-SEEEEEEE-TTS-EEEEEEEESS-SSS--TT-EEEEEEEGGGTEEEEEEE--PPP--

Nearest PDB structures (foldseek):
  4tl9-assembly1_D  TM=6.002E-01  e=7.934E-05  Synechococcus elongatus PCC 7942 = FACHB-805
  7dy1-assembly1_C  TM=6.174E-01  e=1.155E-04  Thermosynechococcus vestitus BP-1
  4tla-assembly1_B  TM=6.077E-01  e=1.394E-04  Synechococcus elongatus PCC 7942 = FACHB-805
  7v3x-assembly1_D  TM=6.258E-01  e=2.301E-04  Synechococcus elongatus PCC 7942 = FACHB-805
  7c98-assembly1_A  TM=6.012E-01  e=2.060E-03  Homo sapiens

Radius of gyration: 17.16 Å; Cα contacts (8 Å, |Δi|>4): 287; chains: 1; bounding box: 42×33×47 Å

Foldseek 3Di:
DAEEEEEQPDDQVVVLVLLVLDPVSCVQAPPVSHGPHHYDYDQDPVLVV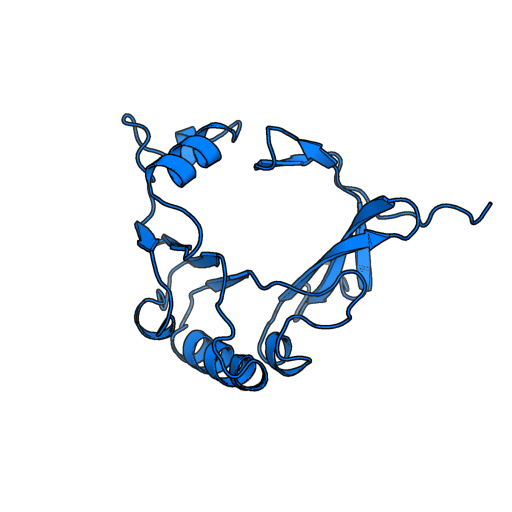ADQQEEYEYHEHDCPPPQLCLLVVVVSNVVSHDNYDYHHDFDDPAPDPDGRNPPSNPVPPQWDWDWHADPVGFIKIAGCHHHDDDPDDRHGWIWTWDADSVRNDTHPTGTDDDPDDD

Sequence (166 aa):
WQCRYLTNEMGAEELKDRLSNFEEHYELTDEFGEPKFEAAVRYDNYQDVILPNGLTVIDYLDPGENPYMVGQQVEAIRRKLVNGVVFIVMQKKAGAEYAIGGQYSEHRARIVLHIDRDKNGQDFLLVKKAKKCRKGNLNGKKFSFEIRNNGSQFYNIRPYVEGENG